Protein AF-A0A371J2K7-F1 (afdb_monomer)

Radius of gyration: 13.63 Å; Cα contacts (8 Å, |Δi|>4): 128; chains: 1; bounding box: 32×29×28 Å

Nearest PDB structures (foldseek):
  2qre-assembly3_A  TM=3.866E-01  e=3.497E-01  Schizosaccharomyces pombe
  2qr1-assembly1_A  TM=3.797E-01  e=7.580E-01  Schizosaccharomyces pombe
  2qrd-assembly3_A  TM=3.528E-01  e=1.753E+00  Schizosaccharomyces pombe
  2ooy-assembly1_C  TM=3.659E-01  e=1.643E+00  Schizosaccharomyces pombe
  2qrd-assembly3_C  TM=3.592E-01  e=1.994E+00  Schizosaccharomyces pombe

InterPro domains:
  IPR025288 Domain of unknown function DUF4080 [PF13311] (1-77)

Structure (mmCIF, N/CA/C/O backbone):
data_AF-A0A371J2K7-F1
#
_entry.id   AF-A0A371J2K7-F1
#
loop_
_atom_site.group_PDB
_atom_site.id
_atom_site.type_symbol
_atom_site.label_atom_id
_atom_site.label_alt_id
_atom_site.label_comp_id
_atom_site.label_asym_id
_atom_site.label_entity_id
_atom_site.label_seq_id
_atom_site.pdbx_PDB_ins_code
_atom_site.Cartn_x
_atom_site.Cartn_y
_atom_site.Cartn_z
_atom_site.occupancy
_atom_site.B_iso_or_equiv
_atom_site.auth_seq_id
_atom_site.auth_comp_id
_atom_site.auth_asym_id
_atom_site.auth_atom_id
_atom_site.pdbx_PDB_model_num
ATOM 1 N N . ASP A 1 1 ? 1.409 -7.914 -8.596 1.00 81.19 1 ASP A N 1
ATOM 2 C CA . ASP A 1 1 ? 1.791 -8.124 -7.189 1.00 81.19 1 ASP A CA 1
ATOM 3 C C . ASP A 1 1 ? 2.301 -9.548 -6.992 1.00 81.19 1 ASP A C 1
ATOM 5 O O . ASP A 1 1 ? 1.633 -10.475 -7.433 1.00 81.19 1 ASP A O 1
ATOM 9 N N . LEU A 1 2 ? 3.483 -9.715 -6.394 1.00 85.94 2 LEU A N 1
ATOM 10 C CA . LEU A 1 2 ? 4.085 -11.030 -6.138 1.00 85.94 2 LEU A CA 1
ATOM 11 C C . LEU A 1 2 ? 3.475 -11.699 -4.900 1.00 85.94 2 LEU A C 1
ATOM 13 O O . LEU A 1 2 ? 3.304 -12.914 -4.892 1.00 85.94 2 LEU A O 1
ATOM 17 N N . TYR A 1 3 ? 3.111 -10.912 -3.882 1.00 88.00 3 TYR A N 1
ATOM 18 C CA . TYR A 1 3 ? 2.582 -11.440 -2.623 1.00 88.00 3 TYR A CA 1
ATOM 19 C C . TYR A 1 3 ? 1.256 -12.162 -2.836 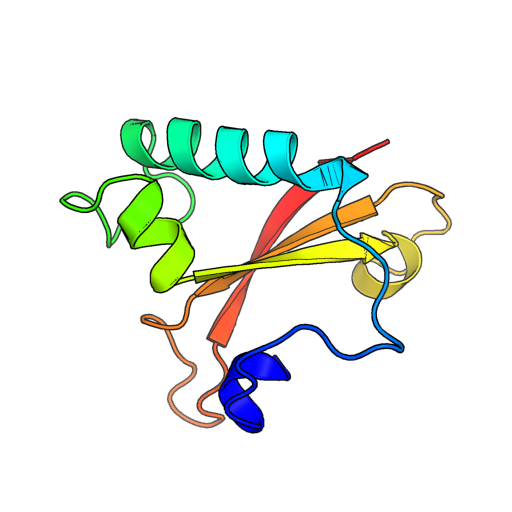1.00 88.00 3 TYR A C 1
ATOM 21 O O . TYR A 1 3 ? 1.084 -13.278 -2.352 1.00 88.00 3 TYR A O 1
ATOM 29 N N . LEU A 1 4 ? 0.365 -11.577 -3.638 1.00 85.81 4 LEU A N 1
ATOM 30 C CA . LEU A 1 4 ? -0.899 -12.199 -4.008 1.00 85.81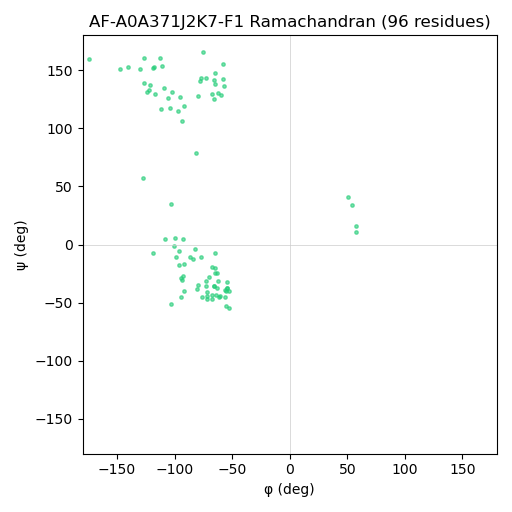 4 LEU A CA 1
ATOM 31 C C . LEU A 1 4 ? -0.719 -13.441 -4.892 1.00 85.81 4 LEU A C 1
ATOM 33 O O . LEU A 1 4 ? -1.409 -14.434 -4.683 1.00 85.81 4 LEU A O 1
ATOM 37 N N . ARG A 1 5 ? 0.177 -13.383 -5.888 1.00 87.12 5 ARG A N 1
ATOM 38 C CA . ARG A 1 5 ? 0.350 -14.458 -6.883 1.00 87.12 5 ARG A CA 1
ATOM 39 C C . ARG A 1 5 ? 1.008 -15.703 -6.294 1.00 87.12 5 ARG A C 1
ATOM 41 O O . ARG A 1 5 ? 0.536 -16.806 -6.531 1.00 87.12 5 ARG A O 1
ATOM 48 N N . GLU A 1 6 ? 2.052 -15.509 -5.497 1.00 89.56 6 GLU A N 1
ATOM 49 C CA . GLU A 1 6 ? 2.857 -16.595 -4.925 1.00 89.56 6 GLU A CA 1
ATOM 50 C C . GLU A 1 6 ? 2.474 -16.913 -3.469 1.00 89.56 6 GLU A C 1
ATOM 52 O O . GLU A 1 6 ? 3.140 -17.705 -2.806 1.00 89.56 6 GLU A O 1
ATOM 57 N N . ASN A 1 7 ? 1.415 -16.282 -2.942 1.00 88.19 7 ASN A N 1
ATOM 58 C CA . ASN A 1 7 ? 0.973 -16.412 -1.549 1.00 88.19 7 ASN A CA 1
ATOM 59 C C . ASN A 1 7 ? 2.122 -16.196 -0.538 1.00 88.19 7 ASN A C 1
ATOM 61 O O . ASN A 1 7 ? 2.272 -16.934 0.444 1.00 88.19 7 ASN A O 1
ATOM 65 N N . LEU A 1 8 ? 2.983 -15.207 -0.806 1.00 88.81 8 LEU A N 1
ATOM 66 C CA . LEU A 1 8 ? 4.152 -14.950 0.032 1.00 88.81 8 LEU A CA 1
ATOM 67 C C . LEU A 1 8 ? 3.725 -14.438 1.403 1.00 88.81 8 LEU A C 1
ATOM 69 O O . LEU A 1 8 ? 2.997 -13.456 1.527 1.00 88.81 8 LEU A O 1
ATOM 73 N N . LYS A 1 9 ? 4.261 -15.069 2.448 1.00 85.06 9 LYS A N 1
ATOM 74 C CA . LYS A 1 9 ? 4.061 -14.642 3.842 1.00 85.06 9 LYS A CA 1
ATOM 75 C C . LYS A 1 9 ? 5.132 -13.677 4.340 1.00 85.06 9 LYS A C 1
ATOM 77 O O . LYS A 1 9 ? 4.954 -13.044 5.376 1.00 85.06 9 LYS A O 1
ATOM 82 N N . SER A 1 10 ? 6.257 -13.599 3.636 1.00 87.31 10 SER A N 1
ATOM 83 C CA . SER A 1 10 ? 7.426 -12.824 4.036 1.00 87.31 10 SER A CA 1
ATOM 84 C C . SER A 1 10 ? 8.064 -12.146 2.835 1.00 87.31 10 SER A C 1
ATOM 86 O O . SER A 1 10 ? 7.989 -12.635 1.707 1.00 87.31 10 SER A O 1
ATOM 88 N N . ARG A 1 11 ? 8.727 -11.023 3.106 1.00 89.31 11 ARG A N 1
ATOM 89 C CA . ARG A 1 11 ? 9.470 -10.265 2.105 1.00 89.31 11 ARG A CA 1
ATOM 90 C C . ARG A 1 11 ? 10.625 -11.106 1.535 1.00 89.31 11 ARG A C 1
ATOM 92 O O . ARG A 1 11 ? 11.384 -11.667 2.324 1.00 89.31 11 ARG A O 1
ATOM 99 N N . PRO A 1 12 ? 10.785 -11.197 0.204 1.00 91.31 12 PRO A N 1
ATOM 100 C CA . PRO A 1 12 ? 11.941 -11.855 -0.400 1.00 91.31 12 PRO A CA 1
ATOM 101 C C . PRO A 1 12 ? 13.259 -11.129 -0.096 1.00 91.31 12 PRO A C 1
ATOM 103 O O . PRO A 1 12 ? 13.293 -9.903 -0.071 1.00 91.31 12 PRO A O 1
ATOM 106 N N . ASN A 1 13 ? 14.364 -11.871 0.027 1.00 90.94 13 ASN A N 1
ATOM 107 C CA . ASN A 1 13 ? 15.686 -11.308 0.358 1.00 90.94 13 ASN A CA 1
ATOM 108 C C . ASN A 1 13 ? 16.241 -10.332 -0.694 1.00 90.94 13 ASN A C 1
ATOM 110 O O . ASN A 1 13 ? 17.090 -9.506 -0.378 1.00 90.94 13 ASN A O 1
ATOM 114 N N . TRP A 1 14 ? 15.799 -10.443 -1.948 1.00 87.56 14 TRP A N 1
ATOM 115 C CA . TRP A 1 14 ? 16.207 -9.547 -3.033 1.00 87.56 14 TRP A CA 1
ATOM 116 C C . TRP A 1 14 ? 15.388 -8.249 -3.079 1.00 87.56 14 TRP A C 1
ATOM 118 O O . TRP A 1 14 ? 15.747 -7.329 -3.813 1.00 87.56 14 TRP A O 1
ATOM 128 N N . ALA A 1 15 ? 14.273 -8.169 -2.345 1.00 86.62 15 ALA A N 1
ATOM 129 C CA . ALA A 1 15 ? 13.437 -6.978 -2.316 1.00 86.62 15 ALA A CA 1
ATOM 130 C C . ALA A 1 15 ? 14.074 -5.903 -1.423 1.00 86.62 15 ALA A C 1
ATOM 132 O O . ALA A 1 15 ? 14.646 -6.209 -0.379 1.00 86.62 15 ALA A O 1
ATOM 133 N N . ALA A 1 16 ? 13.942 -4.635 -1.819 1.00 85.25 16 ALA A N 1
ATOM 134 C CA . ALA A 1 16 ? 14.487 -3.507 -1.064 1.00 85.25 16 ALA A CA 1
ATOM 135 C C . ALA A 1 16 ? 13.928 -3.464 0.365 1.00 85.25 16 ALA A C 1
ATOM 137 O O . ALA A 1 16 ? 12.742 -3.733 0.559 1.00 85.25 16 ALA A O 1
ATOM 138 N N . ASP A 1 17 ? 14.748 -3.103 1.351 1.00 89.38 17 ASP A N 1
ATOM 139 C CA . ASP A 1 17 ? 14.292 -2.965 2.735 1.00 89.38 17 ASP A CA 1
ATOM 140 C C . ASP A 1 17 ? 13.268 -1.821 2.870 1.00 89.38 17 ASP A C 1
ATOM 142 O O . ASP A 1 17 ? 13.413 -0.760 2.265 1.00 89.38 17 ASP A O 1
ATOM 146 N N . LEU A 1 18 ? 12.214 -2.055 3.654 1.00 90.19 18 LEU A N 1
ATOM 147 C CA . LEU A 1 18 ? 11.182 -1.062 3.972 1.00 90.19 18 LEU A CA 1
ATOM 148 C C . LEU A 1 18 ? 11.255 -0.578 5.419 1.00 90.19 18 LEU A C 1
ATOM 150 O O . LEU A 1 18 ? 10.379 0.172 5.848 1.00 90.19 18 LEU A O 1
ATOM 154 N N . THR A 1 19 ? 12.259 -1.001 6.189 1.00 91.69 19 THR A N 1
ATOM 155 C CA . THR A 1 19 ? 12.388 -0.641 7.606 1.00 91.69 19 THR A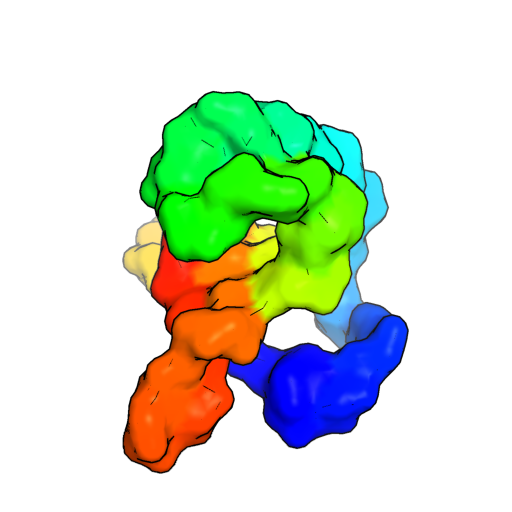 CA 1
ATOM 156 C C . THR A 1 19 ? 12.383 0.877 7.804 1.00 91.69 19 THR A C 1
ATOM 158 O O . THR A 1 19 ? 11.676 1.365 8.685 1.00 91.69 19 THR A O 1
ATOM 161 N N . GLU A 1 20 ? 13.051 1.629 6.923 1.00 93.12 20 GLU A N 1
ATOM 162 C CA . GLU A 1 20 ? 13.054 3.103 6.925 1.00 93.12 20 GLU A CA 1
ATOM 163 C C . GLU A 1 20 ? 11.672 3.731 6.639 1.00 93.12 20 GLU A C 1
ATOM 165 O O . GLU A 1 20 ? 11.385 4.838 7.086 1.00 93.12 20 GLU A O 1
ATOM 170 N N . TYR A 1 21 ? 10.778 3.016 5.948 1.00 94.62 21 TYR A N 1
ATOM 171 C CA . TYR A 1 21 ? 9.452 3.508 5.553 1.00 94.62 21 TYR A CA 1
ATOM 172 C C . TYR A 1 21 ? 8.324 3.007 6.457 1.00 94.62 21 TYR A C 1
ATOM 174 O O . TYR A 1 21 ? 7.165 3.374 6.254 1.00 94.62 21 TYR A O 1
ATOM 182 N N . LYS A 1 22 ? 8.628 2.184 7.466 1.00 94.06 22 LYS A N 1
ATOM 183 C CA . LYS A 1 22 ? 7.623 1.534 8.319 1.00 94.06 22 LYS A CA 1
ATOM 184 C C . LYS A 1 22 ? 6.683 2.537 8.991 1.00 94.06 22 LYS A C 1
ATOM 186 O O . LYS A 1 22 ? 5.466 2.342 8.979 1.00 94.06 22 LYS A O 1
ATOM 191 N N . ASP A 1 23 ? 7.228 3.620 9.538 1.00 96.44 23 ASP A N 1
ATOM 192 C CA . ASP A 1 23 ? 6.431 4.647 10.215 1.00 96.44 23 ASP A CA 1
ATOM 193 C C . ASP A 1 23 ? 5.629 5.508 9.236 1.00 96.44 23 ASP A C 1
ATOM 195 O O . ASP A 1 23 ? 4.503 5.906 9.544 1.00 96.44 23 ASP A O 1
ATOM 199 N N . ILE A 1 24 ? 6.150 5.726 8.026 1.00 96.69 24 ILE A N 1
ATOM 200 C CA . ILE A 1 24 ? 5.450 6.440 6.951 1.00 96.69 24 ILE A CA 1
ATOM 201 C C . ILE A 1 24 ? 4.255 5.613 6.462 1.00 96.69 24 ILE A C 1
ATOM 203 O O . ILE A 1 24 ? 3.139 6.124 6.390 1.00 96.69 24 ILE A O 1
ATOM 207 N N . ILE A 1 25 ? 4.456 4.316 6.207 1.00 96.69 25 ILE A N 1
ATOM 208 C CA . ILE A 1 25 ? 3.395 3.375 5.814 1.00 96.69 25 ILE A CA 1
ATOM 209 C C . ILE A 1 25 ? 2.326 3.285 6.909 1.00 96.69 25 ILE A C 1
ATOM 211 O O . ILE A 1 25 ? 1.129 3.338 6.631 1.00 96.69 25 ILE A O 1
ATOM 215 N N . LYS A 1 26 ? 2.737 3.196 8.178 1.00 97.00 26 LYS A N 1
ATOM 216 C CA . LYS A 1 26 ? 1.798 3.207 9.304 1.00 97.00 26 LYS A CA 1
ATOM 217 C C . LYS A 1 26 ? 0.999 4.511 9.359 1.00 97.00 26 LYS A C 1
ATOM 219 O O . LYS A 1 26 ? -0.216 4.467 9.543 1.00 97.00 26 LYS A O 1
ATOM 224 N N . SER A 1 27 ? 1.662 5.653 9.190 1.00 97.31 27 SER A N 1
ATOM 225 C CA . SER A 1 27 ? 1.015 6.970 9.194 1.00 97.31 27 SER A CA 1
ATOM 226 C C . SER A 1 27 ? 0.022 7.116 8.046 1.00 97.31 27 SER A C 1
ATOM 228 O O . SER A 1 27 ? -1.061 7.660 8.257 1.00 97.31 27 SER A O 1
ATOM 230 N N . PHE A 1 28 ? 0.338 6.563 6.869 1.00 97.88 28 PHE A N 1
ATOM 231 C CA . PHE A 1 28 ? -0.603 6.473 5.756 1.00 97.88 28 PHE A CA 1
ATOM 232 C C . PHE A 1 28 ? -1.892 5.764 6.182 1.00 97.88 28 PHE A C 1
ATOM 234 O O . PHE A 1 28 ? -2.963 6.344 6.046 1.00 97.88 28 PHE A O 1
ATOM 241 N N . TYR A 1 29 ? -1.811 4.568 6.774 1.00 98.00 29 TYR A N 1
ATOM 242 C CA . TYR A 1 29 ? -3.018 3.837 7.176 1.00 98.00 29 TYR A CA 1
ATOM 243 C C . TYR A 1 29 ? -3.811 4.533 8.286 1.00 98.00 29 TYR A C 1
ATOM 245 O O . TYR A 1 29 ? -5.037 4.486 8.274 1.00 98.00 29 TYR A O 1
ATOM 253 N N . VAL A 1 30 ? -3.139 5.193 9.234 1.00 98.00 30 VAL A N 1
ATOM 254 C CA . VAL A 1 30 ? -3.809 5.975 10.293 1.00 98.00 30 VAL A CA 1
ATOM 255 C C . VAL A 1 30 ? -4.557 7.177 9.711 1.00 98.00 30 VAL A C 1
ATOM 257 O O . VAL A 1 30 ? -5.623 7.545 10.203 1.00 98.00 30 VAL A O 1
ATOM 260 N N . LYS A 1 31 ? -4.004 7.804 8.670 1.00 97.38 31 LYS A N 1
ATOM 261 C CA . LYS A 1 31 ? -4.660 8.895 7.947 1.00 97.38 31 LYS A CA 1
ATOM 262 C C . LYS A 1 31 ? -5.823 8.369 7.105 1.00 97.38 31 LYS A C 1
ATOM 264 O O . LYS A 1 31 ? -6.933 8.885 7.200 1.00 97.38 31 LYS A O 1
ATOM 269 N N . GLU A 1 32 ? -5.588 7.295 6.360 1.00 97.56 32 GLU A N 1
ATOM 270 C CA . GLU A 1 32 ? -6.584 6.657 5.501 1.00 97.56 32 GLU A CA 1
ATOM 271 C C . GLU A 1 32 ? -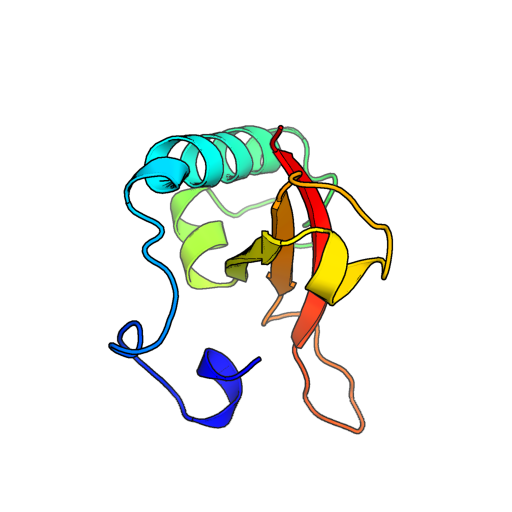7.775 6.108 6.296 1.00 97.56 32 GLU A C 1
ATOM 273 O O . GLU A 1 32 ? -8.903 6.160 5.815 1.00 97.56 32 GLU A O 1
ATOM 278 N N . GLU A 1 33 ? -7.563 5.670 7.543 1.00 97.19 33 GLU A N 1
ATOM 279 C CA . GLU A 1 33 ? -8.638 5.300 8.471 1.00 97.19 33 GLU A CA 1
ATOM 280 C C . GLU A 1 33 ? -9.677 6.413 8.660 1.00 97.19 33 GLU A C 1
ATOM 282 O O . GLU A 1 33 ? -10.873 6.150 8.777 1.00 97.19 33 GLU A O 1
ATOM 287 N N . LYS A 1 34 ? -9.222 7.664 8.677 1.00 96.69 34 LYS A N 1
ATOM 288 C CA . LYS A 1 34 ? -10.070 8.832 8.928 1.00 96.69 34 LYS A CA 1
ATOM 289 C C . LYS A 1 34 ? -10.615 9.424 7.637 1.00 96.69 34 LYS A C 1
ATOM 291 O O . LYS A 1 34 ? -11.762 9.854 7.604 1.00 96.69 34 LYS A O 1
ATOM 296 N N . GLU A 1 35 ? -9.787 9.472 6.597 1.00 96.06 35 GLU A N 1
ATOM 297 C CA . GLU A 1 35 ? -10.086 10.227 5.377 1.00 96.06 35 GLU A CA 1
ATOM 298 C C . GLU A 1 35 ? -10.760 9.392 4.283 1.00 96.06 35 GLU A C 1
ATOM 300 O O . GLU A 1 35 ? -11.562 9.939 3.529 1.00 96.06 35 GLU A O 1
ATOM 305 N N . ARG A 1 36 ? -10.485 8.080 4.209 1.00 94.44 36 ARG A N 1
ATOM 306 C CA . ARG A 1 36 ? -11.095 7.151 3.235 1.00 94.44 36 ARG A CA 1
ATOM 307 C C . ARG A 1 36 ? -10.950 7.584 1.769 1.00 94.44 36 ARG A C 1
ATOM 309 O O . ARG A 1 36 ? -11.851 7.350 0.963 1.00 94.44 36 ARG A O 1
ATOM 316 N N . ILE A 1 37 ? -9.837 8.230 1.424 1.00 95.75 37 ILE A N 1
ATOM 317 C CA . ILE A 1 37 ? -9.596 8.761 0.074 1.00 95.75 37 ILE A CA 1
ATOM 318 C C . ILE A 1 37 ? -9.238 7.627 -0.885 1.00 95.75 37 ILE A C 1
ATOM 320 O O . ILE A 1 37 ? -9.742 7.568 -2.006 1.00 95.75 37 ILE A O 1
ATOM 324 N N . PHE A 1 38 ? -8.357 6.729 -0.451 1.00 96.00 38 PHE A N 1
ATOM 325 C CA . PHE A 1 38 ? -7.784 5.681 -1.290 1.00 96.00 38 PHE A CA 1
ATOM 326 C C . PHE A 1 38 ? -8.544 4.354 -1.187 1.00 96.00 38 PHE A C 1
ATOM 328 O O . PHE A 1 38 ? -8.561 3.588 -2.150 1.00 96.00 38 PHE A O 1
ATOM 335 N N . LEU A 1 39 ? -9.175 4.093 -0.042 1.00 96.19 39 LEU A N 1
ATOM 336 C CA . LEU A 1 39 ? -9.881 2.869 0.332 1.00 96.19 39 LEU A CA 1
ATOM 337 C C . LEU A 1 39 ? -11.315 3.186 0.821 1.00 96.19 39 LEU A C 1
ATOM 339 O O . LEU A 1 39 ? -11.690 2.817 1.940 1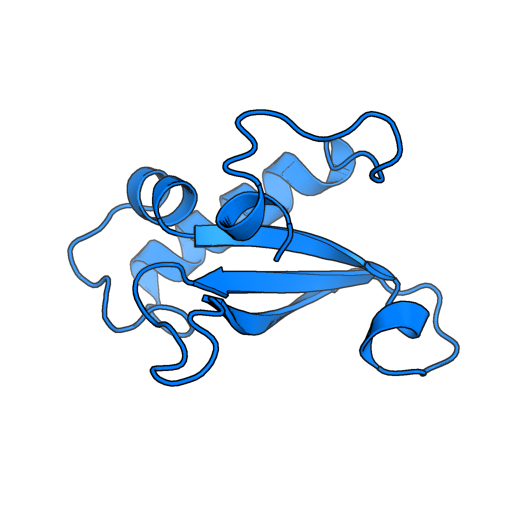.00 96.19 39 LEU A O 1
ATOM 343 N N . PRO A 1 40 ? -12.163 3.846 0.004 1.00 95.44 40 PRO A N 1
ATOM 344 C CA . PRO A 1 40 ? -13.502 4.283 0.416 1.00 95.44 40 PRO A CA 1
ATOM 345 C C . PRO A 1 40 ? -14.471 3.138 0.735 1.00 95.44 40 PRO A C 1
ATOM 347 O O . PRO A 1 40 ? -15.464 3.354 1.427 1.00 95.44 40 PRO A O 1
ATOM 350 N N . GLU A 1 41 ? -14.202 1.926 0.247 1.00 94.75 41 GLU A N 1
ATOM 351 C CA . GLU A 1 41 ? -15.004 0.723 0.516 1.00 94.75 41 GLU A CA 1
ATOM 352 C C . GLU A 1 41 ? -14.740 0.142 1.919 1.00 94.75 41 GLU A C 1
ATOM 354 O O . GLU A 1 41 ? -15.502 -0.689 2.405 1.00 94.75 41 GLU A O 1
ATOM 359 N N . TYR A 1 42 ? -13.705 0.623 2.616 1.00 95.25 42 TYR A N 1
ATOM 360 C CA . TYR A 1 42 ? -13.246 0.096 3.901 1.00 95.25 42 TYR A CA 1
ATOM 361 C C . TYR A 1 42 ? -13.662 0.960 5.105 1.00 95.25 42 TYR A C 1
ATOM 363 O O . TYR A 1 42 ? -12.917 1.085 6.078 1.00 95.25 42 TYR A O 1
ATOM 371 N N . LYS A 1 43 ? -14.849 1.575 5.060 1.00 92.81 43 LYS A N 1
ATOM 372 C CA . LYS A 1 43 ? -15.298 2.583 6.046 1.00 92.81 43 LYS A CA 1
ATOM 373 C C . LYS A 1 43 ? -15.241 2.107 7.499 1.00 92.81 43 LYS A C 1
ATOM 375 O O . LYS A 1 43 ? -14.837 2.881 8.366 1.00 92.81 43 LYS A O 1
ATOM 380 N N . ASP A 1 44 ? -15.557 0.838 7.732 1.00 94.56 44 ASP A N 1
ATOM 381 C CA . ASP A 1 44 ? -15.663 0.245 9.071 1.00 94.56 44 ASP A CA 1
ATOM 382 C C . ASP A 1 44 ? -14.357 -0.407 9.565 1.00 94.56 44 ASP A C 1
ATOM 384 O O . ASP A 1 44 ? -14.322 -1.018 10.633 1.00 94.56 44 ASP A O 1
ATOM 388 N N . TYR A 1 45 ? -13.267 -0.297 8.799 1.00 96.38 45 TYR A N 1
ATOM 389 C CA . TYR A 1 45 ? -12.000 -0.964 9.099 1.00 96.38 45 TYR A CA 1
ATOM 390 C C . TYR A 1 45 ? -10.976 -0.011 9.708 1.00 96.38 45 TYR A C 1
ATOM 392 O O . TYR A 1 45 ? -10.676 1.047 9.148 1.00 96.38 45 TYR A O 1
ATOM 400 N N . ASN A 1 46 ? -10.357 -0.418 10.813 1.00 97.50 46 ASN A N 1
ATOM 401 C CA . ASN A 1 46 ? -9.266 0.344 11.411 1.00 97.50 46 ASN A CA 1
ATOM 402 C C . ASN A 1 46 ? -7.950 0.202 10.633 1.00 97.50 46 ASN A C 1
ATOM 404 O O . ASN A 1 46 ? -7.775 -0.728 9.842 1.00 97.50 46 ASN A O 1
ATOM 408 N N . TYR A 1 47 ? -6.979 1.078 10.905 1.00 96.44 47 TYR A N 1
ATOM 409 C CA . TYR A 1 47 ? -5.698 1.098 10.186 1.00 96.44 47 TYR A CA 1
ATOM 410 C C . TYR A 1 47 ? -4.948 -0.251 10.195 1.00 96.44 47 TYR A C 1
ATOM 412 O O . TYR A 1 47 ? -4.259 -0.589 9.232 1.00 96.44 47 TYR A O 1
ATOM 420 N N . LYS A 1 48 ? -5.081 -1.052 11.266 1.00 96.44 48 LYS A N 1
ATOM 421 C CA . LYS A 1 48 ? -4.449 -2.382 11.359 1.00 96.44 48 LYS A CA 1
ATOM 422 C C . LYS A 1 48 ? -5.139 -3.397 10.457 1.00 96.44 48 LYS A C 1
ATOM 424 O O . LYS A 1 48 ? -4.476 -4.299 9.957 1.00 96.44 48 LYS A O 1
ATOM 429 N N . GLN A 1 49 ? -6.458 -3.298 10.308 1.00 96.56 49 GLN A N 1
ATOM 430 C CA . GLN A 1 49 ? -7.216 -4.150 9.400 1.00 96.56 49 GLN A CA 1
ATOM 431 C C . GLN A 1 49 ? -6.936 -3.774 7.944 1.00 96.56 49 GLN A C 1
ATOM 433 O O . GLN A 1 49 ? -6.703 -4.680 7.150 1.00 96.56 49 GLN A O 1
ATOM 438 N N . LEU A 1 50 ? -6.851 -2.474 7.623 1.00 96.69 50 LEU A N 1
ATOM 439 C CA . LEU A 1 50 ? -6.450 -2.012 6.288 1.00 96.69 50 LEU A CA 1
ATOM 440 C C . LEU A 1 50 ? -5.123 -2.655 5.870 1.00 96.69 50 LEU A C 1
ATOM 442 O O . LEU A 1 50 ? -5.084 -3.382 4.887 1.00 96.69 50 LEU A O 1
ATOM 446 N N . GLY A 1 51 ? -4.077 -2.526 6.692 1.00 93.75 51 GLY A N 1
ATOM 447 C CA . GLY A 1 51 ? -2.760 -3.102 6.394 1.00 93.75 51 GLY A CA 1
ATOM 448 C C . GLY A 1 51 ? -2.692 -4.636 6.329 1.00 93.75 51 GLY A C 1
ATOM 449 O O . GLY A 1 51 ? -1.643 -5.167 5.983 1.00 93.75 51 GLY A O 1
ATOM 450 N N . LYS A 1 52 ? -3.765 -5.363 6.675 1.00 92.38 52 LYS A N 1
ATOM 451 C CA . LYS A 1 52 ? -3.881 -6.816 6.440 1.00 92.38 52 LYS A CA 1
ATOM 452 C C . LYS A 1 52 ? -4.563 -7.148 5.114 1.00 92.38 52 LYS A C 1
ATOM 454 O O . LYS A 1 52 ? -4.359 -8.236 4.587 1.00 92.38 52 LYS A O 1
ATOM 459 N N . MET A 1 53 ? -5.423 -6.256 4.634 1.00 93.19 53 MET A N 1
ATOM 460 C CA . MET A 1 53 ? -6.208 -6.429 3.409 1.00 93.19 53 MET A CA 1
ATOM 461 C C . MET A 1 53 ? -5.550 -5.772 2.199 1.00 93.19 53 MET A C 1
ATOM 463 O O . MET A 1 53 ? -5.879 -6.093 1.059 1.00 93.19 53 MET A O 1
ATOM 467 N N . THR A 1 54 ? -4.609 -4.872 2.452 1.00 95.38 54 THR A N 1
ATOM 468 C CA . THR A 1 54 ? -3.847 -4.167 1.437 1.00 95.38 54 THR A CA 1
ATOM 469 C C . THR A 1 54 ? -2.361 -4.315 1.691 1.00 95.38 54 THR A C 1
ATOM 471 O O . THR A 1 54 ? -1.920 -4.576 2.811 1.00 95.38 54 THR A O 1
ATOM 474 N N . HIS A 1 55 ? -1.575 -4.081 0.650 1.00 94.88 55 HIS A N 1
ATOM 475 C CA . HIS A 1 55 ? -0.123 -4.095 0.728 1.00 94.88 55 HIS A CA 1
ATOM 476 C C . HIS A 1 55 ? 0.449 -2.791 0.184 1.00 94.88 55 HIS A C 1
ATOM 478 O O . HIS A 1 55 ? -0.043 -2.282 -0.819 1.00 94.88 55 HIS A O 1
ATOM 484 N N . ILE A 1 56 ? 1.471 -2.237 0.838 1.00 95.38 56 ILE A N 1
ATOM 485 C CA . ILE A 1 56 ? 2.185 -1.057 0.335 1.00 95.38 56 ILE A CA 1
ATOM 486 C C . ILE A 1 56 ? 3.629 -1.433 0.057 1.00 95.38 56 ILE A C 1
ATOM 488 O O . ILE A 1 56 ? 4.325 -1.955 0.927 1.00 95.38 56 ILE A O 1
ATOM 492 N N . GLU A 1 57 ? 4.084 -1.094 -1.143 1.00 94.56 57 GLU A N 1
ATOM 493 C CA . GLU A 1 57 ? 5.488 -1.163 -1.528 1.00 94.56 57 GLU A CA 1
ATOM 494 C C . GLU A 1 57 ? 6.019 0.220 -1.881 1.00 94.56 57 GLU A C 1
ATOM 496 O O . GLU A 1 57 ? 5.284 1.100 -2.340 1.00 94.56 57 GLU A O 1
ATOM 501 N N . VAL A 1 58 ? 7.324 0.388 -1.687 1.00 94.31 58 VAL A N 1
ATOM 502 C CA . VAL A 1 58 ? 8.048 1.607 -2.039 1.00 94.31 58 VAL A CA 1
ATOM 503 C C . VAL A 1 58 ? 8.993 1.290 -3.189 1.00 94.31 58 VAL A C 1
ATOM 505 O O . VAL A 1 58 ? 9.920 0.494 -3.049 1.00 94.31 58 VAL A O 1
ATOM 508 N N . PHE A 1 59 ? 8.763 1.926 -4.333 1.00 92.56 59 PHE A N 1
ATOM 509 C CA . PHE A 1 59 ? 9.571 1.762 -5.540 1.00 92.56 59 PHE A CA 1
ATOM 510 C C . PHE A 1 59 ? 10.318 3.048 -5.861 1.00 92.56 59 PHE A C 1
ATOM 512 O O . PHE A 1 59 ? 9.911 4.122 -5.437 1.00 92.56 59 PHE A O 1
ATOM 519 N N . SER A 1 60 ? 11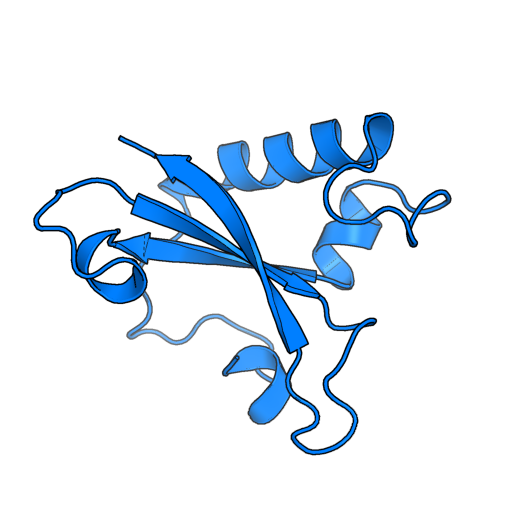.383 2.976 -6.657 1.00 91.81 60 SER A N 1
ATOM 520 C CA . SER A 1 60 ? 11.936 4.197 -7.248 1.00 91.81 60 SER A CA 1
ATOM 521 C C . SER A 1 60 ? 10.929 4.804 -8.228 1.00 91.81 60 SER A C 1
ATOM 523 O O . SER A 1 60 ? 10.273 4.085 -8.989 1.00 91.81 60 SER A O 1
ATOM 525 N N . ALA A 1 61 ? 10.826 6.132 -8.256 1.00 91.38 61 ALA A N 1
ATOM 526 C CA . ALA A 1 61 ? 9.986 6.841 -9.216 1.00 91.38 61 ALA A CA 1
ATOM 527 C C . ALA A 1 61 ? 10.370 6.463 -10.651 1.00 91.38 61 ALA A C 1
ATOM 529 O O . ALA A 1 61 ? 9.499 6.175 -11.468 1.00 91.38 61 ALA A O 1
ATOM 530 N N . LYS A 1 62 ? 11.671 6.315 -10.928 1.00 90.50 62 LYS A N 1
ATOM 531 C CA . LYS A 1 62 ? 12.181 5.835 -12.218 1.00 90.50 62 LYS A CA 1
ATOM 532 C C . LYS A 1 62 ? 11.564 4.507 -12.668 1.00 90.50 62 LYS A C 1
ATOM 534 O O . LYS A 1 62 ? 11.269 4.362 -13.852 1.00 90.50 62 LYS A O 1
ATOM 539 N N . ALA A 1 63 ? 11.351 3.553 -11.758 1.00 87.69 63 ALA A N 1
ATOM 540 C CA . ALA A 1 63 ? 10.765 2.256 -12.099 1.00 87.69 63 ALA A CA 1
ATOM 541 C C . ALA A 1 63 ? 9.273 2.347 -12.463 1.00 87.69 63 ALA A C 1
ATOM 543 O O . ALA A 1 63 ? 8.791 1.528 -13.242 1.00 87.69 63 ALA A O 1
ATOM 544 N N . ILE A 1 64 ? 8.551 3.336 -11.925 1.00 89.56 64 ILE A N 1
ATOM 545 C CA . ILE A 1 64 ? 7.093 3.448 -12.070 1.00 89.56 64 ILE A CA 1
ATOM 546 C C . ILE A 1 64 ? 6.692 4.508 -13.099 1.00 89.56 64 ILE A C 1
ATOM 548 O O . ILE A 1 64 ? 5.918 4.230 -14.010 1.00 89.56 64 ILE A O 1
ATOM 552 N N . THR A 1 65 ? 7.218 5.725 -12.981 1.00 84.19 65 THR A N 1
ATOM 553 C CA . THR A 1 65 ? 6.825 6.876 -13.809 1.00 84.19 65 THR A CA 1
ATOM 554 C C . THR A 1 65 ? 7.754 7.097 -15.000 1.00 84.19 65 THR A C 1
ATOM 556 O O . THR A 1 65 ? 7.487 7.970 -15.824 1.00 84.19 65 THR A O 1
ATOM 559 N N . LYS A 1 66 ? 8.853 6.330 -15.100 1.00 80.12 66 LYS A N 1
ATOM 560 C CA . LYS A 1 66 ? 9.943 6.513 -16.080 1.00 80.12 66 LYS A CA 1
ATOM 561 C C . LYS A 1 66 ? 10.610 7.893 -16.021 1.00 80.12 66 LYS A C 1
ATOM 563 O O . LYS A 1 66 ? 11.405 8.228 -16.898 1.00 80.12 66 LYS A O 1
ATOM 568 N N . GLN A 1 67 ? 10.323 8.685 -14.990 1.00 79.50 67 GLN A N 1
ATOM 569 C CA . GLN A 1 67 ? 10.983 9.963 -14.766 1.00 79.50 67 GLN A CA 1
ATOM 570 C C . GLN A 1 67 ? 12.363 9.724 -14.163 1.00 79.50 67 GLN A C 1
ATOM 572 O O . GLN A 1 67 ? 12.547 8.854 -13.311 1.00 79.50 67 GLN A O 1
ATOM 577 N N . ASN A 1 68 ? 13.346 10.503 -14.604 1.00 78.44 68 ASN A N 1
ATOM 578 C CA . ASN A 1 68 ? 14.693 10.424 -14.060 1.00 78.44 68 ASN A CA 1
ATOM 579 C C . ASN A 1 68 ? 14.756 11.233 -12.754 1.00 78.44 68 ASN A C 1
ATOM 581 O O . ASN A 1 68 ? 15.190 12.380 -12.748 1.00 78.44 68 ASN A O 1
ATOM 585 N N . SER A 1 69 ? 14.244 10.638 -11.676 1.00 85.88 69 SER A N 1
ATOM 586 C CA . SER A 1 69 ? 14.252 11.189 -10.319 1.00 85.88 69 SER A CA 1
ATOM 587 C C . SER A 1 69 ? 14.782 10.154 -9.322 1.00 85.88 69 SER A C 1
ATOM 589 O O . SER A 1 69 ? 14.616 8.947 -9.526 1.00 85.88 69 SER A O 1
ATOM 591 N N . ASN A 1 70 ? 15.402 10.645 -8.247 1.00 88.56 70 ASN A N 1
ATOM 592 C CA . ASN A 1 70 ? 15.785 9.844 -7.081 1.00 88.56 70 ASN A CA 1
ATOM 593 C C . ASN A 1 70 ? 14.622 9.637 -6.099 1.00 88.56 70 ASN A C 1
ATOM 595 O O . ASN A 1 70 ? 14.778 8.887 -5.138 1.00 88.56 70 ASN A O 1
ATOM 599 N N . ASP A 1 71 ? 13.469 10.256 -6.361 1.00 92.56 71 ASP A N 1
ATOM 600 C CA . ASP A 1 71 ? 12.271 10.086 -5.548 1.00 92.56 71 ASP A CA 1
ATOM 601 C C . ASP A 1 71 ? 11.847 8.614 -5.493 1.00 92.56 71 ASP A C 1
ATOM 603 O O . ASP A 1 71 ? 12.087 7.812 -6.410 1.00 92.56 71 ASP A O 1
ATOM 607 N N . LYS A 1 72 ? 11.130 8.269 -4.430 1.00 93.38 72 LYS A N 1
ATOM 608 C CA . LYS A 1 72 ? 10.420 7.003 -4.306 1.00 93.38 72 LYS A CA 1
ATOM 609 C C . LYS A 1 72 ? 8.918 7.215 -4.354 1.00 93.38 72 LYS A C 1
ATOM 611 O O . LYS A 1 72 ? 8.402 8.270 -4.015 1.00 93.38 72 LYS A O 1
ATOM 616 N N . VAL 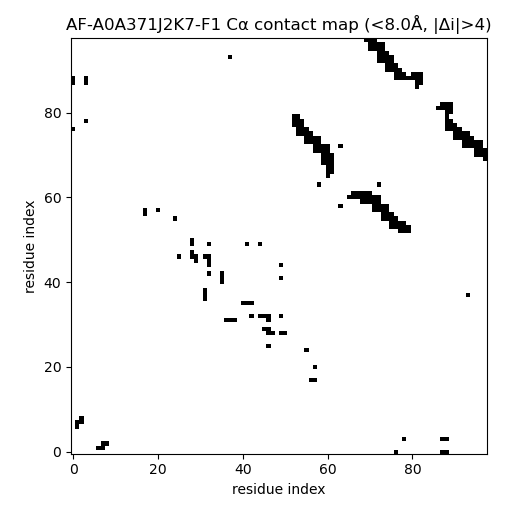A 1 73 ? 8.197 6.197 -4.787 1.00 95.06 73 VAL A N 1
ATOM 617 C CA . VAL A 1 73 ? 6.740 6.202 -4.883 1.00 95.06 73 VAL A CA 1
ATOM 618 C C . VAL A 1 73 ? 6.175 5.071 -4.048 1.00 95.06 73 VAL A C 1
ATOM 620 O O . VAL A 1 73 ? 6.690 3.953 -4.062 1.00 95.06 73 VAL A O 1
ATOM 623 N N . MET A 1 74 ? 5.106 5.374 -3.323 1.00 96.12 74 MET A N 1
ATOM 624 C CA . MET A 1 74 ? 4.344 4.393 -2.564 1.00 96.12 74 MET A CA 1
ATOM 625 C C . MET A 1 74 ? 3.212 3.874 -3.445 1.00 96.12 74 MET A C 1
ATOM 627 O O . MET A 1 74 ? 2.347 4.648 -3.867 1.00 96.12 74 MET A O 1
ATOM 631 N N . LEU A 1 75 ? 3.214 2.570 -3.713 1.00 96.12 75 LEU A N 1
ATOM 632 C CA . LEU A 1 75 ? 2.132 1.881 -4.410 1.00 96.12 75 LEU A CA 1
ATOM 633 C C . LEU A 1 75 ? 1.328 1.050 -3.418 1.00 96.12 75 LEU A C 1
ATOM 635 O O . LEU A 1 75 ? 1.889 0.221 -2.705 1.00 96.12 75 LEU A O 1
ATOM 639 N N . LEU A 1 76 ? 0.017 1.276 -3.408 1.00 96.75 76 LEU A N 1
ATOM 640 C CA . LEU A 1 76 ? -0.962 0.502 -2.660 1.00 96.75 76 LEU A CA 1
ATOM 641 C C . LEU A 1 76 ? -1.564 -0.565 -3.573 1.00 96.75 76 LEU A C 1
ATOM 643 O O . LEU A 1 76 ? -2.081 -0.241 -4.643 1.00 96.75 76 LEU A O 1
ATOM 647 N N . PHE A 1 77 ? -1.526 -1.809 -3.117 1.00 96.19 77 PHE A N 1
ATOM 648 C CA . PHE A 1 77 ? -2.203 -2.955 -3.706 1.00 96.19 77 PHE A CA 1
ATOM 649 C C . PHE A 1 77 ? -3.423 -3.295 -2.852 1.00 96.19 77 PHE A C 1
ATOM 651 O O . PHE A 1 77 ? -3.289 -3.636 -1.676 1.00 96.19 77 PHE A O 1
ATOM 658 N N . ASP A 1 78 ? -4.609 -3.199 -3.440 1.00 95.44 78 ASP A N 1
ATOM 659 C CA . ASP A 1 78 ? -5.878 -3.540 -2.806 1.00 95.44 78 ASP A CA 1
ATOM 660 C C . ASP A 1 78 ? -6.286 -4.960 -3.213 1.00 95.44 78 ASP A C 1
ATOM 662 O O . ASP A 1 78 ? -6.527 -5.244 -4.388 1.00 95.44 78 ASP A O 1
ATOM 666 N N . TYR A 1 79 ? -6.335 -5.876 -2.243 1.00 91.44 79 TYR A N 1
ATOM 667 C CA . TYR A 1 79 ? -6.692 -7.270 -2.500 1.00 91.44 79 TYR A CA 1
ATOM 668 C C . TYR A 1 79 ? -8.189 -7.544 -2.460 1.00 91.44 79 TYR A C 1
ATOM 670 O O . TYR A 1 79 ? -8.586 -8.642 -2.851 1.00 91.44 79 TYR A O 1
ATOM 678 N N . ASN A 1 80 ? -9.020 -6.612 -2.002 1.00 90.50 80 ASN A N 1
ATOM 679 C CA . ASN A 1 80 ? -10.471 -6.752 -2.094 1.00 90.50 80 ASN A CA 1
ATOM 680 C C . ASN A 1 80 ? -10.954 -6.366 -3.494 1.00 90.50 80 ASN A C 1
ATOM 682 O O . ASN A 1 80 ? -11.808 -7.035 -4.072 1.00 90.50 80 ASN A O 1
ATOM 686 N N . LYS A 1 81 ? -10.345 -5.332 -4.080 1.00 92.00 81 LYS A N 1
ATOM 687 C CA . LYS A 1 81 ? -10.649 -4.884 -5.436 1.00 92.00 81 LYS A CA 1
ATOM 688 C C . LYS A 1 81 ? -9.698 -5.522 -6.444 1.00 92.00 81 LYS A C 1
ATOM 690 O O . LYS A 1 81 ? -8.537 -5.142 -6.532 1.00 92.00 81 LYS A O 1
ATOM 695 N N . ARG A 1 82 ? -10.184 -6.489 -7.227 1.00 90.12 82 ARG A N 1
ATOM 696 C CA . ARG A 1 82 ? -9.370 -7.207 -8.226 1.00 90.12 82 ARG A CA 1
ATOM 697 C C . ARG A 1 82 ? -9.887 -7.020 -9.639 1.00 90.12 8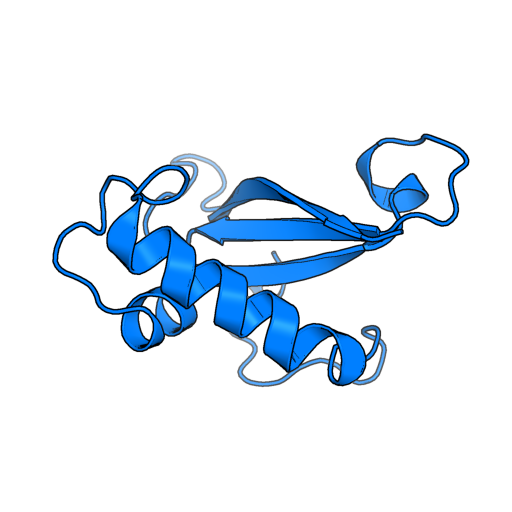2 ARG A C 1
ATOM 699 O O . ARG A 1 82 ? -11.086 -6.862 -9.862 1.00 90.12 82 ARG A O 1
ATOM 706 N N . ASN A 1 83 ? -8.974 -7.096 -10.599 1.00 89.12 83 ASN A N 1
ATOM 707 C CA . ASN A 1 83 ? -9.336 -7.183 -12.004 1.00 89.12 83 ASN A CA 1
ATOM 708 C C . ASN A 1 83 ? -10.060 -8.524 -12.262 1.00 89.12 83 ASN A C 1
ATOM 710 O O . ASN A 1 83 ? -9.489 -9.573 -11.964 1.00 89.12 83 ASN A O 1
ATOM 714 N N . PRO A 1 84 ? -11.282 -8.532 -12.826 1.00 88.88 84 PRO A N 1
ATOM 715 C CA . PRO A 1 84 ? -12.049 -9.763 -13.026 1.00 88.88 84 PRO A CA 1
ATOM 716 C C . PRO A 1 84 ? -11.436 -10.721 -14.062 1.00 88.88 84 PRO A C 1
ATOM 718 O O . PRO A 1 84 ? -11.766 -11.901 -14.056 1.00 88.88 84 PRO A O 1
ATOM 721 N N . LEU A 1 85 ? -10.553 -10.236 -14.942 1.00 88.56 85 LEU A N 1
ATOM 722 C CA . LEU A 1 85 ? -9.905 -11.033 -15.987 1.00 88.56 85 LEU A CA 1
ATOM 723 C C . LEU A 1 85 ? -8.541 -11.572 -15.548 1.00 88.56 85 LEU A C 1
ATOM 725 O O . LEU A 1 85 ? -8.237 -12.736 -15.785 1.00 88.56 85 LEU A O 1
ATOM 729 N N . THR A 1 86 ? -7.707 -10.732 -14.927 1.00 88.00 86 THR A N 1
ATOM 730 C CA . THR A 1 86 ? -6.326 -11.102 -14.553 1.00 88.00 86 THR A CA 1
ATOM 731 C C . THR A 1 86 ? -6.183 -11.506 -13.089 1.00 88.00 86 THR A C 1
ATOM 733 O O . THR A 1 86 ? -5.136 -12.012 -12.689 1.00 88.00 86 THR A O 1
ATOM 736 N N . TYR A 1 87 ? -7.222 -11.269 -12.282 1.00 85.62 87 TYR A N 1
ATOM 737 C CA . TYR A 1 87 ? -7.235 -11.449 -10.829 1.00 85.62 87 TYR A CA 1
ATOM 738 C C . TYR A 1 87 ? -6.164 -10.641 -10.081 1.00 85.62 87 TYR A C 1
ATOM 740 O O . TYR A 1 87 ? -5.863 -10.887 -8.912 1.00 85.62 87 TYR A O 1
ATOM 748 N N . GLU A 1 88 ? -5.588 -9.645 -10.751 1.00 91.50 88 GLU A N 1
ATOM 749 C CA . GLU A 1 88 ? -4.596 -8.760 -10.166 1.00 91.50 88 GLU A CA 1
ATOM 750 C C . GLU A 1 88 ? -5.241 -7.795 -9.180 1.00 91.50 88 GLU A C 1
ATOM 752 O O . GLU A 1 88 ? -6.348 -7.301 -9.404 1.00 91.50 88 GLU A O 1
ATOM 757 N N . ALA A 1 89 ? -4.512 -7.507 -8.104 1.00 92.31 89 ALA A N 1
ATOM 758 C CA . ALA A 1 89 ? -4.860 -6.459 -7.160 1.00 92.31 89 ALA A CA 1
ATOM 759 C C . ALA A 1 89 ? -4.987 -5.109 -7.875 1.00 92.31 89 ALA A C 1
ATOM 761 O O . ALA A 1 89 ? -4.120 -4.736 -8.678 1.00 92.31 89 ALA A O 1
ATOM 762 N N . HIS A 1 90 ? -6.027 -4.351 -7.541 1.00 94.38 90 HIS A N 1
ATOM 763 C CA . HIS A 1 90 ? -6.113 -2.953 -7.936 1.00 94.38 90 HIS A CA 1
ATOM 764 C C . HIS A 1 90 ? -4.919 -2.209 -7.340 1.00 94.38 90 HIS A C 1
ATOM 766 O O . HIS A 1 90 ? -4.618 -2.345 -6.156 1.00 94.38 90 HIS A O 1
ATOM 772 N N . THR A 1 91 ? -4.201 -1.468 -8.181 1.00 94.75 91 THR A N 1
ATOM 773 C CA . THR A 1 91 ? -2.945 -0.817 -7.800 1.00 94.75 91 THR A CA 1
ATOM 774 C C . THR A 1 91 ?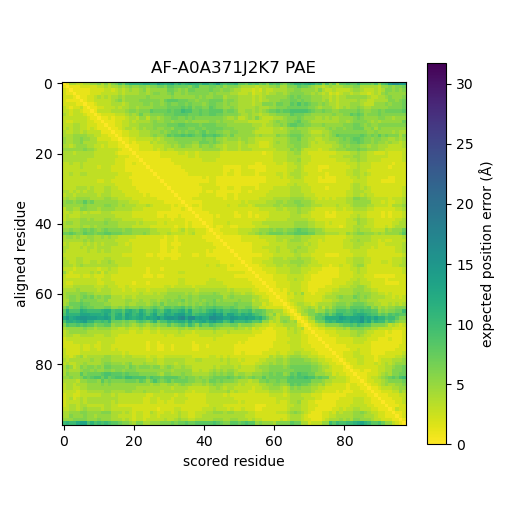 -3.057 0.680 -8.026 1.00 94.75 91 THR A C 1
ATOM 776 O O . THR A 1 91 ? -3.482 1.113 -9.097 1.00 94.75 91 THR A O 1
ATOM 779 N N . GLN A 1 92 ? -2.648 1.479 -7.042 1.00 95.44 92 GLN A N 1
ATOM 780 C CA . GLN A 1 92 ? -2.660 2.938 -7.155 1.00 95.44 92 GLN A CA 1
ATOM 781 C C . GLN A 1 92 ? -1.513 3.594 -6.387 1.00 95.44 92 GLN A C 1
ATOM 783 O O . GLN A 1 92 ? -1.037 3.077 -5.377 1.00 95.44 92 GLN A O 1
ATOM 788 N N . MET A 1 93 ? -1.069 4.752 -6.876 1.00 95.81 93 MET A N 1
ATOM 789 C CA . MET A 1 93 ? -0.051 5.562 -6.213 1.00 95.81 93 MET A CA 1
ATOM 790 C C . MET A 1 93 ? -0.679 6.373 -5.083 1.00 95.81 93 MET A C 1
ATOM 792 O O . MET A 1 93 ? -1.656 7.085 -5.302 1.00 95.81 93 MET A O 1
ATOM 796 N N . VAL A 1 94 ? -0.099 6.274 -3.887 1.00 96.56 94 VAL A N 1
ATOM 797 C CA . VAL A 1 94 ? -0.635 6.907 -2.669 1.00 96.56 94 VAL A CA 1
ATOM 798 C C . VAL A 1 94 ? 0.308 7.927 -2.035 1.00 96.56 94 VAL A C 1
ATOM 800 O O . VAL A 1 94 ? -0.075 8.638 -1.109 1.00 96.56 94 VAL A O 1
ATOM 803 N N . GLY A 1 95 ? 1.538 8.032 -2.538 1.00 94.00 95 GLY A N 1
ATOM 804 C CA . GLY A 1 95 ? 2.514 8.992 -2.041 1.00 94.00 95 GLY A CA 1
ATOM 805 C C . GLY A 1 95 ? 3.793 9.024 -2.866 1.00 94.00 95 GLY A C 1
ATOM 806 O O . GLY A 1 95 ? 4.116 8.069 -3.576 1.00 94.00 95 GLY A O 1
ATOM 807 N N . VAL A 1 96 ? 4.520 10.132 -2.736 1.00 92.62 96 VAL A N 1
ATOM 808 C CA . VAL A 1 96 ? 5.875 10.323 -3.264 1.00 92.62 96 VAL A CA 1
ATOM 809 C C . VAL A 1 96 ? 6.774 10.714 -2.094 1.00 92.62 96 VAL A C 1
ATOM 811 O O . VAL A 1 96 ? 6.416 11.587 -1.304 1.00 92.62 96 VAL A O 1
ATOM 814 N N . LEU A 1 97 ? 7.915 10.048 -1.974 1.00 91.25 97 LEU A N 1
ATOM 815 C CA . LEU A 1 97 ? 8.954 10.274 -0.977 1.00 91.25 97 LEU A CA 1
ATOM 816 C C . LEU A 1 97 ? 10.158 10.883 -1.697 1.00 91.25 97 LEU A C 1
ATOM 818 O O . LEU A 1 97 ? 10.515 10.410 -2.774 1.00 91.25 97 LEU A O 1
ATOM 822 N N . LYS A 1 98 ? 10.745 11.926 -1.121 1.00 87.00 98 LYS A N 1
ATOM 823 C CA . LYS A 1 98 ? 11.919 12.616 -1.667 1.00 87.00 98 LYS A CA 1
ATOM 824 C C . LYS A 1 98 ? 13.188 12.152 -0.972 1.00 87.00 98 LYS A C 1
ATOM 826 O O . LYS A 1 98 ? 13.078 11.823 0.230 1.00 87.00 98 LYS A O 1
#

pLDDT: mean 92.19, std 4.49, range [78.44, 98.0]

Sequence (98 aa):
DLYLRENLKSRPNWAADLTEYKDIIKSFYVKEEKERIFLPEYKDYNYKQLGKMTHIEVFSAKAITKQNSNDKVMLLFDYNKRNPLTYEAHTQMVGVLK

Solvent-accessible surface area (backbone atoms only — not comparable to full-atom values): 5998 Å² total; per-residue (Å²): 115,66,48,78,74,70,66,52,91,64,86,58,90,90,55,82,85,54,77,92,44,47,66,58,56,51,49,49,32,58,48,42,48,76,65,34,78,90,52,61,90,47,73,91,42,50,36,72,54,46,63,72,52,32,47,78,48,80,41,52,28,38,82,75,73,69,43,100,51,90,31,32,31,34,37,38,35,33,65,83,49,53,40,92,87,78,66,41,50,41,70,46,80,77,48,76,47,124

Mean predicted aligned error: 3.7 Å

Secondary structure (DSSP, 8-state):
-HHHHTT-SS--TTSPP-GGGHHHHHHHHHHHHHH-SS-TT-TT--HHHHHHHEEEEEEEHHHHH----S-EEEEEEEEEEE-TTT-PEEEEEEEEE-

Organism: NCBI:txid1763509

Foldseek 3Di:
DCCVVVVDPDDDPPADDCPVCVVVLLVLLQVCQPPVPPPVVQPPDHSVRQCVQKPKDKAACCVPVVDPDRKIWIKIFGQVDADPPPRGTDIDTDDIGD